Protein AF-A0A537YY82-F1 (afdb_monomer_lite)

Secondary structure (DSSP, 8-state):
-------PPPPPHHHHHHHHHHHHHHHHHHHH-TTTHHHHHHHHHHHHHHHGGG-S-TT-HHHHHHHHHHHHHHHHHHHTTS-----TTTTS--HHHHHHHHTS-HHHHHHHHHHHHHHHHHHHHHHHHHHS--

Str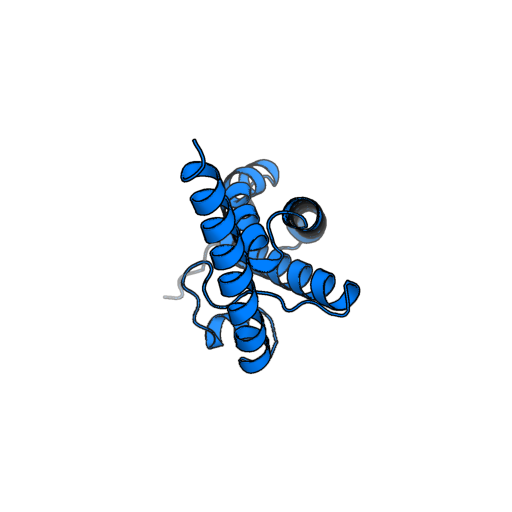ucture (mmCIF, N/CA/C/O backbone):
data_AF-A0A537YY82-F1
#
_entry.id   AF-A0A537YY82-F1
#
loop_
_atom_site.group_PDB
_atom_site.id
_atom_site.type_symbol
_atom_site.label_atom_id
_atom_site.label_alt_id
_atom_site.label_comp_id
_atom_site.label_asym_id
_atom_site.label_entity_id
_atom_site.label_seq_id
_atom_site.pdbx_PDB_ins_code
_atom_site.Cartn_x
_atom_site.Cartn_y
_atom_site.Cartn_z
_atom_site.occupancy
_atom_site.B_iso_or_equiv
_atom_site.auth_seq_id
_atom_site.auth_comp_id
_atom_site.auth_asym_id
_atom_site.auth_atom_id
_atom_site.pdbx_PDB_model_num
ATOM 1 N N . MET A 1 1 ? -5.970 -20.225 30.457 1.00 37.62 1 MET A N 1
ATOM 2 C CA . MET A 1 1 ? -5.758 -18.766 30.550 1.00 37.62 1 MET A CA 1
ATOM 3 C C . MET A 1 1 ? -5.728 -18.236 29.120 1.00 37.62 1 MET A C 1
ATOM 5 O O . MET A 1 1 ? -4.714 -18.376 28.458 1.00 37.62 1 MET A O 1
ATOM 9 N N . VAL A 1 2 ? -6.876 -17.812 28.577 1.00 42.72 2 VAL A N 1
ATOM 10 C CA . VAL A 1 2 ? -6.969 -17.351 27.178 1.00 42.72 2 VAL A CA 1
ATOM 11 C C . VAL A 1 2 ? -6.582 -15.881 27.160 1.00 42.72 2 VAL A C 1
ATOM 13 O O . VAL A 1 2 ? -7.306 -15.045 27.700 1.00 42.72 2 VAL A O 1
ATOM 16 N N . GLU A 1 3 ? -5.419 -15.585 26.591 1.00 40.59 3 GLU A N 1
ATOM 17 C CA . GLU A 1 3 ? -4.951 -14.229 26.339 1.00 40.59 3 GLU A CA 1
ATOM 18 C C . GLU A 1 3 ? -5.965 -13.557 25.403 1.00 40.59 3 GLU A C 1
ATOM 20 O O . GLU A 1 3 ? -6.050 -13.850 24.209 1.00 40.59 3 GLU A O 1
ATOM 25 N N . ARG A 1 4 ? -6.842 -12.717 25.964 1.00 45.03 4 ARG A N 1
ATOM 26 C CA . ARG A 1 4 ? -7.733 -11.878 25.165 1.00 45.03 4 ARG A CA 1
ATOM 27 C C . ARG A 1 4 ? -6.834 -10.940 24.372 1.00 45.03 4 ARG A C 1
ATOM 29 O O . ARG A 1 4 ? -6.349 -9.958 24.926 1.00 45.03 4 ARG A O 1
ATOM 36 N N . VAL A 1 5 ? -6.627 -11.244 23.090 1.00 51.53 5 VAL A N 1
ATOM 37 C CA . VAL A 1 5 ? -6.028 -10.323 22.121 1.00 51.53 5 VAL A CA 1
ATOM 38 C C . VAL A 1 5 ? -6.819 -9.024 22.217 1.00 51.53 5 VAL A C 1
ATOM 40 O O . VAL A 1 5 ? -7.975 -8.945 21.794 1.00 51.53 5 VAL A O 1
ATOM 43 N N . SER A 1 6 ? -6.229 -8.031 22.880 1.00 51.81 6 SER A N 1
ATOM 44 C CA . SER A 1 6 ? -6.802 -6.700 22.997 1.00 51.81 6 SER A CA 1
ATOM 45 C C . SER A 1 6 ? -6.986 -6.189 21.577 1.00 51.81 6 SER A C 1
ATOM 47 O O . SER A 1 6 ? -6.003 -5.946 20.876 1.00 51.81 6 SER A O 1
ATOM 49 N N . ARG A 1 7 ? -8.239 -6.096 21.110 1.00 58.03 7 ARG A N 1
ATOM 50 C CA . ARG A 1 7 ? -8.540 -5.447 19.833 1.00 58.03 7 ARG A CA 1
ATOM 51 C C . ARG A 1 7 ? -8.108 -3.997 19.991 1.00 58.03 7 ARG A C 1
ATOM 53 O O . ARG A 1 7 ? -8.839 -3.197 20.575 1.00 58.03 7 ARG A O 1
ATOM 60 N N . ARG A 1 8 ? -6.897 -3.668 19.530 1.00 70.12 8 ARG A N 1
ATOM 61 C CA . ARG A 1 8 ? -6.442 -2.281 19.482 1.00 70.12 8 ARG A CA 1
ATOM 62 C C . ARG A 1 8 ? -7.487 -1.484 18.711 1.00 70.12 8 ARG A C 1
ATOM 64 O O . ARG A 1 8 ? -7.982 -1.918 17.675 1.00 70.12 8 ARG A O 1
ATOM 71 N N . ARG A 1 9 ? -7.862 -0.330 19.250 1.00 82.88 9 ARG A N 1
ATOM 72 C CA . ARG A 1 9 ? -8.690 0.627 18.522 1.00 82.88 9 ARG A CA 1
ATOM 73 C C . ARG A 1 9 ? -7.866 1.152 17.346 1.00 82.88 9 ARG A C 1
ATOM 75 O O . ARG A 1 9 ? -6.675 1.408 17.513 1.00 82.88 9 ARG A O 1
ATOM 82 N N . LEU A 1 10 ? -8.492 1.301 16.181 1.00 91.81 10 LEU A N 1
ATOM 83 C CA . LEU A 1 10 ? -7.838 1.904 15.022 1.00 91.81 10 LEU A CA 1
ATOM 84 C C . LEU A 1 10 ? -7.342 3.317 15.389 1.00 91.81 10 LEU A C 1
ATOM 86 O O . LEU A 1 10 ? -8.111 4.072 15.999 1.00 91.81 10 LEU A O 1
ATOM 90 N N . PRO A 1 11 ? -6.085 3.678 15.075 1.00 93.94 11 PRO A N 1
ATOM 91 C CA . PRO A 1 11 ? -5.621 5.052 15.233 1.00 93.94 11 PRO A CA 1
ATOM 92 C C . PRO A 1 11 ? -6.370 5.996 14.273 1.00 93.94 11 PRO A C 1
ATOM 94 O O . PRO A 1 11 ? -7.086 5.539 13.384 1.00 93.94 11 PRO A O 1
ATOM 97 N N . PRO A 1 12 ? -6.237 7.325 14.421 1.00 95.81 12 PRO A N 1
ATOM 98 C CA . PRO A 1 12 ? -6.670 8.255 13.382 1.00 95.81 12 PRO A CA 1
ATOM 99 C C . PRO A 1 12 ? -6.038 7.900 12.029 1.00 95.81 12 PRO A C 1
ATOM 101 O O . PRO A 1 12 ? -4.866 7.515 11.973 1.00 95.81 12 PRO A O 1
ATOM 104 N N . PHE A 1 13 ? -6.803 8.041 10.943 1.00 96.56 13 PHE A N 1
ATOM 105 C CA . PHE A 1 13 ? -6.336 7.649 9.612 1.00 96.56 13 PHE A CA 1
ATOM 106 C C . PHE A 1 13 ? -5.085 8.424 9.184 1.00 96.56 13 PHE A C 1
ATOM 108 O O . PHE A 1 13 ? -4.199 7.831 8.581 1.00 96.56 13 PHE A O 1
ATOM 115 N N . GLU A 1 14 ? -4.976 9.708 9.542 1.00 97.31 14 GLU A N 1
ATOM 116 C CA . GLU A 1 14 ? -3.794 10.530 9.242 1.00 97.31 14 GLU A CA 1
ATOM 117 C C . GLU A 1 14 ? -2.518 9.923 9.832 1.00 97.31 14 GLU A C 1
ATOM 119 O O . GLU A 1 14 ? -1.537 9.752 9.116 1.00 97.31 14 GLU A O 1
ATOM 124 N N . ARG A 1 15 ? -2.559 9.483 11.099 1.00 96.75 15 ARG A N 1
ATOM 125 C CA . ARG A 1 15 ? -1.420 8.811 11.742 1.00 96.75 15 ARG A CA 1
ATOM 126 C C . ARG A 1 15 ? -1.058 7.521 11.009 1.00 96.75 15 ARG A C 1
ATOM 128 O O . ARG A 1 15 ? 0.107 7.280 10.714 1.00 96.75 15 ARG A O 1
ATOM 135 N N . PHE A 1 16 ? -2.057 6.700 10.694 1.00 96.62 16 PHE A N 1
ATOM 136 C CA . PHE A 1 16 ? -1.841 5.468 9.938 1.00 96.62 16 PHE A CA 1
ATOM 137 C C . PHE A 1 16 ? -1.232 5.744 8.552 1.00 96.62 16 PHE A C 1
ATOM 139 O O . PHE A 1 16 ? -0.331 5.023 8.123 1.00 96.62 16 PHE A O 1
ATOM 146 N N . LEU A 1 17 ? -1.688 6.791 7.862 1.00 96.88 17 LEU A N 1
ATOM 147 C CA . LEU A 1 17 ? -1.136 7.216 6.581 1.00 96.88 17 LEU A CA 1
ATOM 148 C C . LEU A 1 17 ? 0.321 7.647 6.730 1.00 96.88 17 LEU A C 1
ATOM 150 O O . LEU A 1 17 ? 1.170 7.164 5.984 1.00 96.88 17 LEU A O 1
ATOM 154 N N . GLU A 1 18 ? 0.629 8.508 7.697 1.00 97.19 18 GLU A N 1
ATOM 155 C CA . GLU A 1 18 ? 1.988 8.991 7.951 1.00 97.19 18 GLU A CA 1
ATOM 156 C C . GLU A 1 18 ? 2.963 7.852 8.258 1.00 97.19 18 GLU A C 1
ATOM 158 O O . GLU A 1 18 ? 4.058 7.815 7.695 1.00 97.19 18 GLU A O 1
ATOM 163 N N . GLU A 1 19 ? 2.543 6.887 9.076 1.00 96.19 19 GLU A N 1
ATOM 164 C CA . GLU A 1 19 ? 3.347 5.719 9.444 1.00 96.19 19 GLU A CA 1
ATOM 165 C C . GLU A 1 19 ? 3.629 4.792 8.247 1.00 96.19 19 GLU A C 1
ATOM 167 O O . GLU A 1 19 ? 4.684 4.159 8.187 1.00 96.19 19 GLU A O 1
ATOM 172 N N . ASN A 1 20 ? 2.713 4.706 7.275 1.00 96.12 20 ASN A N 1
ATOM 173 C CA . ASN A 1 20 ? 2.785 3.706 6.203 1.00 96.12 20 ASN A CA 1
ATOM 174 C C . ASN A 1 20 ? 3.151 4.273 4.825 1.00 96.12 20 ASN A C 1
ATOM 176 O O . ASN A 1 20 ? 3.588 3.507 3.963 1.00 96.12 20 ASN A O 1
ATOM 180 N N . ARG A 1 21 ? 3.026 5.590 4.597 1.00 96.56 21 ARG A N 1
ATOM 181 C CA . ARG A 1 21 ? 3.207 6.221 3.274 1.00 96.56 21 ARG A CA 1
ATOM 182 C C . ARG A 1 21 ? 4.520 5.830 2.604 1.00 96.56 21 ARG A C 1
ATOM 184 O O . ARG A 1 21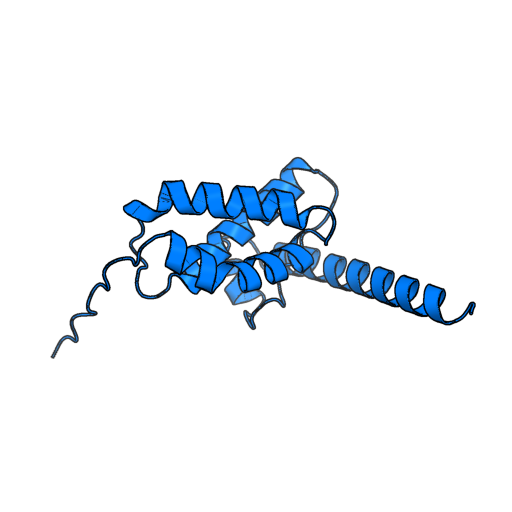 ? 4.521 5.416 1.453 1.00 96.56 21 ARG A O 1
ATOM 191 N N . ALA A 1 22 ? 5.635 5.892 3.328 1.00 92.50 22 ALA A N 1
ATOM 192 C CA . ALA A 1 22 ? 6.952 5.643 2.749 1.00 92.50 22 ALA A CA 1
ATOM 193 C C . ALA A 1 22 ? 7.131 4.168 2.359 1.00 92.50 22 ALA A C 1
ATOM 195 O O . ALA A 1 22 ? 7.715 3.861 1.322 1.00 92.50 22 ALA A O 1
ATOM 196 N N . THR A 1 23 ? 6.609 3.251 3.174 1.00 88.44 23 THR A N 1
ATOM 197 C CA . THR A 1 23 ? 6.679 1.809 2.916 1.00 88.44 23 THR A CA 1
ATOM 198 C C . THR A 1 23 ? 5.796 1.409 1.741 1.00 88.44 23 THR A C 1
ATOM 200 O O . THR A 1 23 ? 6.257 0.692 0.856 1.00 88.44 23 THR A O 1
ATOM 203 N N . VAL A 1 24 ? 4.562 1.917 1.692 1.00 92.19 24 VAL A N 1
ATOM 204 C CA . VAL A 1 24 ? 3.634 1.667 0.582 1.00 92.19 24 VAL A CA 1
ATOM 205 C C . VAL A 1 24 ? 4.169 2.264 -0.715 1.00 92.19 24 VAL A C 1
ATOM 207 O O . VAL A 1 24 ? 4.145 1.592 -1.740 1.00 92.19 24 VAL A O 1
ATOM 210 N N . PHE A 1 25 ? 4.709 3.484 -0.674 1.00 89.50 25 PHE A N 1
ATOM 211 C CA . PHE A 1 25 ? 5.272 4.124 -1.858 1.00 89.50 25 PHE A CA 1
ATOM 212 C C . PHE A 1 25 ? 6.457 3.334 -2.419 1.00 89.50 25 PHE A C 1
ATOM 214 O O . PHE A 1 25 ? 6.426 2.958 -3.584 1.00 89.50 25 PHE A O 1
ATOM 221 N N . ARG A 1 26 ? 7.442 2.959 -1.582 1.00 82.06 26 ARG A N 1
ATOM 222 C CA . ARG A 1 26 ? 8.566 2.103 -2.015 1.00 82.06 26 ARG A CA 1
ATOM 223 C C . ARG A 1 26 ? 8.097 0.765 -2.583 1.00 82.06 26 ARG A C 1
ATOM 225 O O . ARG A 1 26 ? 8.646 0.304 -3.581 1.00 82.06 26 ARG A O 1
ATOM 232 N N . TYR A 1 27 ? 7.095 0.146 -1.954 1.00 82.38 27 TYR A N 1
ATOM 233 C CA . TYR A 1 27 ? 6.485 -1.076 -2.472 1.00 82.38 27 TYR A CA 1
ATOM 234 C C . TYR A 1 27 ? 5.929 -0.850 -3.880 1.00 82.38 27 TYR A C 1
ATOM 236 O O . TYR A 1 27 ? 6.255 -1.600 -4.791 1.00 82.38 27 TYR A O 1
ATOM 244 N N . LEU A 1 28 ? 5.150 0.210 -4.085 1.00 83.88 28 LEU A N 1
ATOM 245 C CA . LEU A 1 28 ? 4.539 0.503 -5.378 1.00 83.88 28 LEU A CA 1
ATOM 246 C C . LEU A 1 28 ? 5.562 0.904 -6.443 1.00 83.88 28 LEU A C 1
ATOM 248 O O . LEU A 1 28 ? 5.448 0.441 -7.571 1.00 83.88 28 LEU A O 1
ATOM 252 N N . THR A 1 29 ? 6.615 1.645 -6.096 1.00 79.88 29 THR A N 1
ATOM 253 C CA . THR A 1 29 ? 7.720 1.951 -7.021 1.00 79.88 29 THR A CA 1
ATOM 254 C C . THR A 1 29 ? 8.322 0.685 -7.619 1.00 79.88 29 THR A C 1
ATOM 256 O O . THR A 1 29 ? 8.557 0.625 -8.823 1.00 79.88 29 THR A O 1
ATOM 259 N N . VAL A 1 30 ? 8.527 -0.351 -6.805 1.00 73.75 30 VAL A N 1
ATOM 260 C CA . VAL A 1 30 ? 9.016 -1.638 -7.309 1.00 73.75 30 VAL A CA 1
ATOM 261 C C . VAL A 1 30 ? 7.889 -2.428 -7.983 1.00 73.75 30 VAL A C 1
ATOM 263 O O . VAL A 1 30 ? 8.144 -3.073 -8.993 1.00 73.75 30 VAL A O 1
ATOM 266 N N . ALA A 1 31 ? 6.653 -2.359 -7.470 1.00 75.81 31 ALA A N 1
ATOM 267 C CA . ALA A 1 31 ? 5.512 -3.157 -7.926 1.00 75.81 31 ALA A CA 1
ATOM 268 C C . ALA A 1 31 ? 4.879 -2.697 -9.257 1.00 75.81 31 ALA A C 1
ATOM 270 O O . ALA A 1 31 ? 4.267 -3.502 -9.963 1.00 75.81 31 ALA A O 1
ATOM 271 N N . VAL A 1 32 ? 4.988 -1.420 -9.613 1.00 75.62 32 VAL A N 1
ATOM 272 C CA . VAL A 1 32 ? 4.412 -0.866 -10.852 1.00 75.62 32 VAL A CA 1
ATOM 273 C C . VAL A 1 32 ? 5.395 0.001 -11.645 1.00 75.62 32 VAL A C 1
ATOM 275 O O . VAL A 1 32 ? 5.124 0.325 -12.795 1.00 75.62 32 VAL A O 1
ATOM 278 N N . GLY A 1 33 ? 6.576 0.294 -11.092 1.00 73.81 33 GLY A N 1
ATOM 279 C CA . GLY A 1 33 ? 7.547 1.218 -11.677 1.00 73.81 33 GLY A CA 1
ATOM 280 C C . GLY A 1 33 ? 7.347 2.648 -11.175 1.00 73.81 33 GLY A C 1
ATOM 281 O O . GLY A 1 33 ? 6.261 3.027 -10.747 1.00 73.81 33 GLY A O 1
ATOM 282 N N . SER A 1 34 ? 8.403 3.462 -11.229 1.00 76.69 34 SER A N 1
ATOM 283 C CA . SER A 1 34 ? 8.393 4.828 -10.681 1.00 76.69 34 SER A CA 1
ATOM 284 C C . SER A 1 34 ? 7.379 5.765 -11.341 1.00 76.69 34 SER A C 1
ATOM 286 O O . SER A 1 34 ? 6.870 6.650 -10.668 1.00 76.69 34 SER A O 1
ATOM 288 N N . ILE A 1 35 ? 7.081 5.566 -12.629 1.00 81.81 35 ILE A N 1
ATOM 289 C CA . ILE A 1 35 ? 6.150 6.412 -13.394 1.00 81.81 35 ILE A CA 1
ATOM 290 C C . ILE A 1 35 ? 4.711 6.234 -12.901 1.00 81.81 35 ILE A C 1
ATOM 292 O O . ILE A 1 35 ? 3.999 7.214 -12.726 1.00 81.81 35 ILE A O 1
ATOM 296 N N . ASP A 1 36 ? 4.304 4.991 -12.645 1.00 83.75 36 A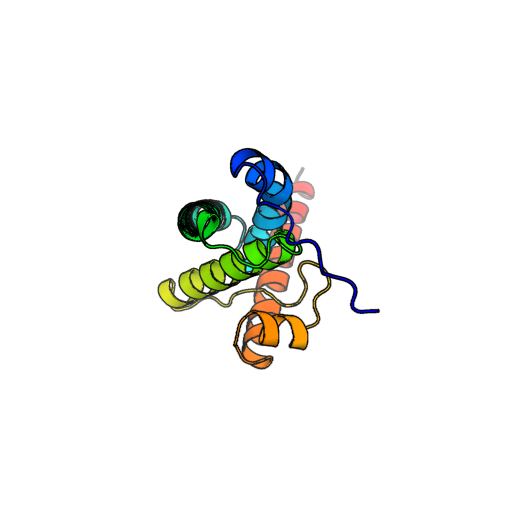SP A N 1
ATOM 297 C CA . ASP A 1 36 ? 2.916 4.661 -12.310 1.00 83.75 36 ASP A CA 1
ATOM 298 C C . ASP A 1 36 ? 2.674 4.626 -10.785 1.00 83.75 36 ASP A C 1
ATOM 300 O O . ASP A 1 36 ? 1.541 4.489 -10.321 1.00 83.75 36 ASP A O 1
ATOM 304 N N . ALA A 1 37 ? 3.736 4.710 -9.974 1.00 85.38 37 ALA A N 1
ATOM 305 C CA . ALA A 1 37 ? 3.660 4.511 -8.528 1.00 85.38 37 ALA A CA 1
ATOM 306 C C . ALA A 1 37 ? 2.803 5.558 -7.810 1.00 85.38 37 ALA A C 1
ATOM 308 O O . ALA A 1 37 ? 2.103 5.198 -6.863 1.00 85.38 37 ALA A O 1
ATOM 309 N N . ASP A 1 38 ? 2.844 6.820 -8.244 1.00 93.38 38 ASP A N 1
ATOM 310 C CA . ASP A 1 38 ? 2.068 7.905 -7.633 1.00 93.38 38 ASP A CA 1
ATOM 311 C C . ASP A 1 38 ? 0.557 7.682 -7.782 1.00 93.38 38 ASP A C 1
ATOM 313 O O . ASP A 1 38 ? -0.182 7.768 -6.797 1.00 93.38 38 ASP A O 1
ATOM 317 N N . ASP A 1 39 ? 0.099 7.310 -8.978 1.00 94.19 39 ASP A N 1
ATOM 318 C CA . ASP A 1 39 ? -1.320 7.058 -9.251 1.00 94.19 39 ASP A CA 1
ATOM 319 C C . ASP A 1 39 ? -1.831 5.871 -8.425 1.00 94.19 39 ASP A C 1
ATOM 321 O O . ASP A 1 39 ? -2.826 5.962 -7.695 1.00 94.19 39 ASP A O 1
ATOM 325 N N . VAL A 1 40 ? -1.086 4.763 -8.444 1.00 94.38 40 VAL A N 1
ATOM 326 C CA . VAL A 1 40 ? -1.449 3.557 -7.688 1.00 94.38 40 VAL A CA 1
ATOM 327 C C . VAL A 1 40 ? -1.373 3.808 -6.176 1.00 94.38 40 VAL A C 1
ATOM 329 O O . VAL A 1 40 ? -2.159 3.241 -5.407 1.00 94.38 40 VAL A O 1
ATOM 332 N N . PHE A 1 41 ? -0.478 4.688 -5.718 1.00 96.62 41 PHE A N 1
ATOM 333 C CA . PHE A 1 41 ? -0.384 5.102 -4.319 1.00 96.62 41 PHE A CA 1
ATOM 334 C C . PHE A 1 41 ? -1.631 5.870 -3.878 1.00 96.62 41 PHE A C 1
ATOM 336 O O . PHE A 1 41 ? -2.220 5.540 -2.841 1.00 96.62 41 PHE A O 1
ATOM 343 N N . GLN A 1 42 ? -2.077 6.840 -4.678 1.00 97.75 42 GLN A N 1
ATOM 344 C CA . GLN A 1 42 ? -3.301 7.592 -4.400 1.00 97.75 42 GLN A CA 1
ATOM 345 C C . GLN A 1 42 ? -4.514 6.662 -4.343 1.00 97.75 42 GLN A C 1
ATOM 347 O O . GLN A 1 42 ? -5.281 6.688 -3.376 1.00 97.75 42 GLN A O 1
ATOM 352 N N . GLU A 1 43 ? -4.657 5.770 -5.323 1.00 97.75 43 GLU A N 1
ATOM 353 C CA . GLU A 1 43 ? -5.734 4.783 -5.332 1.00 97.75 43 GLU A CA 1
ATOM 354 C C . GLU A 1 43 ? -5.718 3.860 -4.110 1.00 97.75 43 GLU A C 1
ATOM 356 O O . GLU A 1 43 ? -6.776 3.507 -3.574 1.00 97.75 43 GLU A O 1
ATOM 361 N N . THR A 1 44 ? -4.523 3.467 -3.668 1.00 97.81 44 THR A N 1
ATOM 362 C CA . THR A 1 44 ? -4.321 2.614 -2.496 1.00 97.81 44 THR A CA 1
ATOM 363 C C . THR A 1 44 ? -4.825 3.301 -1.234 1.00 97.81 44 THR A C 1
ATOM 365 O O . THR A 1 44 ? -5.633 2.720 -0.506 1.00 97.81 44 THR A O 1
ATOM 368 N N . PHE A 1 45 ? -4.413 4.545 -0.979 1.00 98.12 45 PHE A N 1
ATOM 369 C CA . PHE A 1 45 ? -4.833 5.261 0.227 1.00 98.12 45 PHE A CA 1
ATOM 370 C C . PHE A 1 45 ? -6.297 5.709 0.181 1.00 98.12 45 PHE A C 1
ATOM 372 O O . PHE A 1 45 ? -6.958 5.695 1.219 1.00 98.12 45 PHE A O 1
ATOM 379 N N . LEU A 1 46 ? -6.860 5.992 -0.998 1.00 98.38 46 LEU A N 1
ATOM 380 C CA . LEU A 1 46 ? -8.303 6.216 -1.149 1.00 98.38 46 LEU A CA 1
ATOM 381 C C . LEU A 1 46 ? -9.115 4.948 -0.851 1.00 98.38 46 LEU A C 1
ATOM 383 O O . LEU A 1 46 ? -10.148 5.009 -0.178 1.00 98.38 46 LEU A O 1
ATOM 387 N N . ALA A 1 47 ? -8.661 3.786 -1.327 1.00 97.69 47 ALA A N 1
ATOM 388 C CA . ALA A 1 47 ? -9.287 2.507 -1.003 1.00 97.69 47 ALA A CA 1
ATOM 389 C C . ALA A 1 47 ? -9.165 2.188 0.495 1.00 97.69 47 ALA A C 1
ATOM 391 O O . ALA A 1 47 ? -10.146 1.774 1.119 1.00 97.69 47 ALA A O 1
ATOM 392 N N . ALA A 1 48 ? -7.993 2.445 1.081 1.00 97.75 48 ALA A N 1
ATOM 393 C CA . ALA A 1 48 ? -7.755 2.284 2.506 1.00 97.75 48 ALA A CA 1
ATOM 394 C C . ALA A 1 48 ? -8.689 3.173 3.328 1.00 97.75 48 ALA A C 1
ATOM 396 O O . ALA A 1 48 ? -9.387 2.650 4.187 1.00 97.75 48 ALA A O 1
ATOM 397 N N . LEU A 1 49 ? -8.788 4.471 3.022 1.00 97.81 49 LEU A N 1
ATOM 398 C CA . LEU A 1 49 ? -9.657 5.415 3.731 1.00 97.81 49 LEU A CA 1
ATOM 399 C C . LEU A 1 49 ? -11.116 4.937 3.770 1.00 97.81 49 LEU A C 1
ATOM 401 O O . LEU A 1 49 ? -11.749 4.948 4.823 1.00 97.81 49 LEU A O 1
ATOM 405 N N . ARG A 1 50 ? -11.636 4.442 2.639 1.00 97.88 50 ARG A N 1
ATOM 406 C CA . ARG A 1 50 ? -13.010 3.912 2.539 1.00 97.88 50 ARG A CA 1
ATOM 407 C C . ARG A 1 50 ? -13.218 2.622 3.339 1.00 97.88 50 ARG A C 1
ATOM 409 O O . ARG A 1 50 ? -14.312 2.374 3.848 1.00 97.88 50 ARG A O 1
ATOM 416 N N . ALA A 1 51 ? -12.201 1.768 3.414 1.00 96.31 51 ALA A N 1
ATOM 417 C CA . ALA A 1 51 ? -12.271 0.491 4.121 1.00 96.31 51 ALA A CA 1
ATOM 418 C C . ALA A 1 51 ? -11.946 0.613 5.621 1.00 96.31 51 ALA A C 1
ATOM 420 O O . ALA A 1 51 ? -12.385 -0.224 6.411 1.00 96.31 51 ALA A O 1
ATOM 421 N N . TYR A 1 52 ? -11.221 1.663 6.012 1.00 96.06 52 TYR A N 1
ATOM 422 C CA . TYR A 1 52 ? -10.637 1.844 7.337 1.00 96.06 52 TYR A CA 1
ATOM 423 C C . TYR A 1 52 ? -11.635 1.690 8.493 1.00 96.06 52 TYR A C 1
ATOM 425 O O . TYR A 1 52 ? -11.347 0.903 9.392 1.00 96.06 52 TYR A O 1
ATOM 433 N N . PRO A 1 53 ? -12.844 2.296 8.470 1.00 93.75 53 PRO A N 1
ATOM 434 C CA . PRO A 1 53 ? -13.788 2.194 9.590 1.00 93.75 53 PRO A CA 1
ATOM 435 C C . PRO A 1 53 ? -14.274 0.767 9.882 1.00 93.75 53 PRO A C 1
ATOM 437 O O . PRO A 1 53 ? -14.801 0.501 10.958 1.00 93.75 53 PRO A O 1
ATOM 440 N N . ARG A 1 54 ? -14.121 -0.151 8.918 1.00 91.69 54 ARG A N 1
ATOM 441 C CA . ARG A 1 54 ? -14.536 -1.557 9.012 1.00 91.69 54 ARG A CA 1
ATOM 442 C C . ARG A 1 54 ? -13.349 -2.514 9.151 1.00 91.69 54 ARG A C 1
ATOM 444 O O . ARG A 1 54 ? -13.543 -3.725 9.093 1.00 91.69 54 ARG A O 1
ATOM 451 N N . CYS A 1 55 ? -12.129 -1.996 9.301 1.00 90.19 55 CYS A N 1
ATOM 452 C CA . CYS A 1 55 ? -10.936 -2.823 9.413 1.00 90.19 55 CYS A CA 1
ATOM 453 C C . CYS A 1 55 ? -10.953 -3.631 10.720 1.00 90.19 55 CYS A C 1
ATOM 455 O O . CYS A 1 55 ? -11.056 -3.078 11.814 1.00 90.19 55 CYS A O 1
ATOM 457 N N . THR A 1 56 ? -10.833 -4.953 10.599 1.00 86.81 56 THR A N 1
ATOM 458 C CA . THR A 1 56 ? -10.792 -5.889 11.733 1.00 86.81 56 THR A CA 1
ATOM 459 C C . THR A 1 56 ? -9.370 -6.261 12.157 1.00 86.81 56 THR A C 1
ATOM 461 O O . THR A 1 56 ? -9.202 -6.940 13.163 1.00 86.81 56 THR A O 1
ATOM 464 N N . GLU A 1 57 ? -8.355 -5.820 11.410 1.00 84.94 57 GLU A N 1
ATOM 465 C CA . GLU A 1 57 ? -6.934 -6.173 11.572 1.00 84.94 57 GLU A CA 1
ATOM 466 C C . GLU A 1 57 ? -6.138 -5.032 12.223 1.00 84.94 57 GLU A C 1
ATOM 468 O O . GLU A 1 57 ? -5.052 -4.660 11.778 1.00 84.94 57 GLU A O 1
ATOM 473 N N . ALA A 1 58 ? -6.696 -4.426 13.272 1.00 83.62 58 ALA A N 1
ATOM 474 C CA . ALA A 1 58 ? -6.096 -3.265 13.930 1.00 83.62 58 ALA A CA 1
ATOM 475 C C . ALA A 1 58 ? -4.713 -3.546 14.560 1.00 83.62 58 ALA A C 1
ATOM 477 O O . ALA A 1 58 ? -3.959 -2.615 14.834 1.00 83.62 58 ALA A O 1
ATOM 478 N N . ASP A 1 59 ? -4.367 -4.816 14.784 1.00 85.94 59 ASP A N 1
ATOM 479 C CA . ASP A 1 59 ? -3.061 -5.282 15.257 1.00 85.94 59 ASP A CA 1
ATOM 480 C C . ASP A 1 59 ? -2.022 -5.462 14.131 1.00 85.94 59 ASP A C 1
ATOM 482 O O . ASP A 1 59 ? -0.840 -5.642 14.422 1.00 85.94 59 ASP A O 1
ATOM 486 N N . ARG A 1 60 ? -2.439 -5.419 12.855 1.00 87.75 60 ARG A N 1
ATOM 487 C CA . ARG A 1 60 ? -1.603 -5.720 11.672 1.00 87.75 60 ARG A CA 1
ATOM 488 C C . ARG A 1 60 ? -1.874 -4.763 10.505 1.00 87.75 60 ARG A C 1
ATOM 490 O O . ARG A 1 60 ? -1.954 -5.184 9.348 1.00 87.75 60 ARG A O 1
ATOM 497 N N . LEU A 1 61 ? -2.062 -3.476 10.806 1.00 91.94 61 LEU A N 1
ATOM 498 C CA . LEU A 1 61 ? -2.417 -2.456 9.810 1.00 91.94 61 LEU A CA 1
ATOM 499 C C . LEU A 1 61 ? -1.364 -2.285 8.705 1.00 91.94 61 LEU A C 1
ATOM 501 O O . LEU A 1 61 ? -1.731 -2.003 7.565 1.00 91.94 61 LEU A O 1
ATOM 505 N N . ASP A 1 62 ? -0.094 -2.524 9.028 1.00 87.62 62 ASP A N 1
ATOM 506 C CA . ASP A 1 62 ? 1.037 -2.595 8.096 1.00 87.62 62 ASP A CA 1
ATOM 507 C C . ASP A 1 62 ? 0.806 -3.653 7.003 1.00 87.62 62 ASP A C 1
ATOM 509 O O . ASP A 1 62 ? 0.925 -3.389 5.808 1.00 87.62 62 ASP A O 1
ATOM 513 N N . ARG A 1 63 ? 0.391 -4.861 7.393 1.00 88.00 63 ARG A N 1
ATOM 514 C CA . ARG A 1 63 ? 0.097 -5.948 6.448 1.00 88.00 63 ARG A CA 1
ATOM 515 C C . ARG A 1 63 ? -1.209 -5.721 5.708 1.00 88.00 63 ARG A C 1
ATOM 517 O O . ARG A 1 63 ? -1.326 -6.072 4.534 1.00 88.00 63 ARG A O 1
ATOM 524 N N . TRP A 1 64 ? -2.191 -5.136 6.385 1.00 93.69 64 TRP A N 1
ATOM 525 C CA . TRP A 1 64 ? -3.480 -4.819 5.786 1.00 93.69 64 TRP A CA 1
ATOM 526 C C . TRP A 1 64 ? -3.339 -3.828 4.623 1.00 93.69 64 TRP A C 1
ATOM 528 O O . TRP A 1 64 ? -3.873 -4.086 3.542 1.00 93.69 64 TRP A O 1
ATOM 538 N N . ILE A 1 65 ? -2.572 -2.744 4.797 1.00 94.56 65 ILE A N 1
ATOM 539 C CA . ILE A 1 65 ? -2.379 -1.748 3.733 1.00 94.56 65 ILE A CA 1
ATOM 540 C C . ILE A 1 65 ? -1.591 -2.299 2.553 1.00 94.56 65 ILE A C 1
ATOM 542 O O . ILE A 1 65 ? -1.954 -2.047 1.406 1.00 94.56 65 ILE A O 1
ATOM 546 N N . LEU A 1 66 ? -0.569 -3.115 2.814 1.00 87.19 66 LEU A N 1
ATOM 547 C CA . LEU A 1 66 ? 0.207 -3.755 1.756 1.00 87.19 66 LEU A CA 1
ATOM 548 C C . LEU A 1 66 ? -0.657 -4.694 0.921 1.00 87.19 66 LEU A C 1
ATOM 550 O O . LEU A 1 66 ? -0.525 -4.711 -0.294 1.00 87.19 66 LEU A O 1
ATOM 554 N N . ARG A 1 67 ? -1.624 -5.388 1.529 1.00 88.06 67 ARG A N 1
ATOM 555 C CA . ARG A 1 67 ? -2.582 -6.211 0.779 1.00 88.06 67 ARG A CA 1
ATOM 556 C C . ARG A 1 67 ? -3.470 -5.381 -0.149 1.00 88.06 67 ARG A C 1
ATOM 558 O O . ARG A 1 67 ? -3.788 -5.827 -1.251 1.00 88.06 67 ARG A O 1
ATOM 565 N N . ILE A 1 68 ? -3.886 -4.188 0.281 1.00 91.75 68 ILE A N 1
ATOM 566 C CA . ILE A 1 68 ? -4.617 -3.247 -0.583 1.00 91.75 68 ILE A CA 1
ATOM 567 C C . ILE A 1 68 ? -3.703 -2.785 -1.724 1.00 91.75 68 ILE A C 1
ATOM 569 O O . ILE A 1 68 ? -4.106 -2.875 -2.881 1.00 91.75 68 ILE A O 1
ATOM 573 N N . ALA A 1 69 ? -2.470 -2.377 -1.412 1.00 89.69 69 ALA A N 1
ATOM 574 C CA . ALA A 1 69 ? -1.480 -1.933 -2.393 1.00 89.69 69 ALA A CA 1
ATOM 575 C C . ALA A 1 69 ? -1.174 -3.015 -3.443 1.00 89.69 69 ALA A C 1
ATOM 577 O O . ALA A 1 69 ? -1.136 -2.731 -4.637 1.00 89.69 69 ALA A O 1
ATOM 578 N N . SER A 1 70 ? -1.025 -4.278 -3.029 1.00 81.81 70 SER A N 1
ATOM 579 C CA . SER A 1 70 ? -0.813 -5.407 -3.938 1.00 81.81 70 SER A CA 1
ATOM 580 C C . SER A 1 70 ? -1.983 -5.615 -4.891 1.00 81.81 70 SER A C 1
ATOM 582 O O . SER A 1 70 ? -1.767 -5.799 -6.085 1.00 81.81 70 SER A O 1
ATOM 584 N N . ARG A 1 71 ? -3.225 -5.549 -4.394 1.00 84.00 71 ARG A N 1
ATOM 585 C CA . ARG A 1 71 ? -4.418 -5.646 -5.250 1.00 84.00 71 ARG A CA 1
ATOM 586 C C . ARG A 1 71 ? -4.471 -4.501 -6.253 1.00 84.00 71 ARG A C 1
ATOM 588 O O . ARG A 1 71 ? -4.724 -4.750 -7.421 1.00 84.00 71 ARG A O 1
ATOM 595 N N . LYS A 1 72 ? -4.152 -3.279 -5.819 1.00 90.25 72 LYS A N 1
ATOM 596 C CA . LYS A 1 72 ? -4.087 -2.108 -6.697 1.00 90.25 72 LYS A CA 1
ATOM 597 C C . LYS A 1 72 ? -3.008 -2.217 -7.767 1.00 90.25 72 LYS A C 1
ATOM 599 O O . LYS A 1 72 ? -3.296 -1.940 -8.924 1.00 90.25 72 LYS A O 1
ATOM 604 N N . ALA A 1 73 ? -1.827 -2.721 -7.425 1.00 84.06 73 ALA A N 1
ATOM 605 C CA . ALA A 1 73 ? -0.811 -3.050 -8.418 1.00 84.06 73 ALA A CA 1
ATOM 606 C C . ALA A 1 73 ? -1.323 -4.113 -9.412 1.00 84.06 73 ALA A C 1
ATOM 608 O O . ALA A 1 73 ? -1.184 -3.945 -10.618 1.00 84.06 73 ALA A O 1
ATOM 609 N N . ILE A 1 74 ? -1.977 -5.179 -8.934 1.00 76.88 74 ILE A N 1
ATOM 610 C CA . ILE A 1 74 ? -2.591 -6.204 -9.796 1.00 76.88 74 ILE A CA 1
ATOM 611 C C . ILE A 1 74 ? -3.617 -5.627 -10.756 1.00 76.88 74 ILE A C 1
ATOM 613 O O . ILE A 1 74 ? -3.556 -5.914 -11.952 1.00 76.88 74 ILE A O 1
ATOM 617 N N . ASP A 1 75 ? -4.532 -4.815 -10.252 1.00 80.75 75 ASP A N 1
ATOM 618 C CA . ASP A 1 75 ? -5.567 -4.203 -11.069 1.00 80.75 75 ASP A CA 1
ATOM 619 C C . ASP A 1 75 ? -4.965 -3.222 -12.085 1.00 80.75 75 ASP A C 1
ATOM 621 O O . ASP A 1 75 ? -5.371 -3.251 -13.246 1.00 80.75 75 ASP A O 1
ATOM 625 N N . HIS A 1 76 ? -3.933 -2.455 -11.704 1.00 83.19 76 HIS A N 1
ATOM 626 C CA . HIS A 1 76 ? -3.171 -1.590 -12.617 1.00 83.19 76 HIS A CA 1
ATOM 627 C C . HIS A 1 76 ? -2.592 -2.379 -13.794 1.00 83.19 76 HIS A C 1
ATOM 629 O O . HIS A 1 76 ? -2.835 -2.051 -14.952 1.00 83.19 76 HIS A O 1
ATOM 635 N N . HIS A 1 77 ? -1.900 -3.489 -13.526 1.00 71.62 77 HIS A N 1
ATOM 636 C CA . HIS 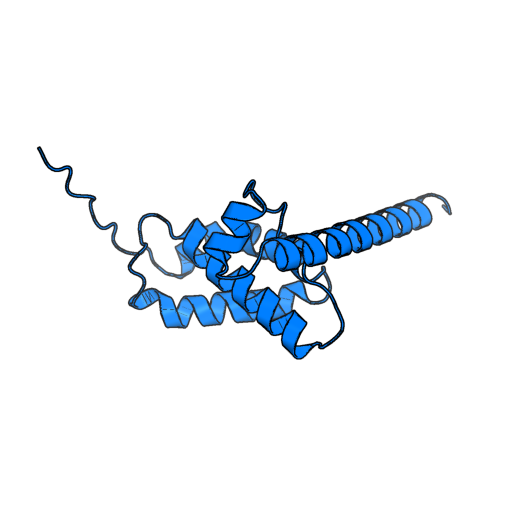A 1 77 ? -1.304 -4.313 -14.586 1.00 71.62 77 HIS A CA 1
ATOM 637 C C . HIS A 1 77 ? -2.337 -5.063 -15.430 1.00 71.62 77 HIS A C 1
ATOM 639 O O . HIS A 1 77 ? -2.132 -5.250 -16.632 1.00 71.62 77 HIS A O 1
ATOM 645 N N . ARG A 1 78 ? -3.464 -5.471 -14.829 1.00 69.69 78 ARG A N 1
ATOM 646 C CA . ARG A 1 78 ? -4.601 -6.061 -15.556 1.00 69.69 78 ARG A CA 1
ATOM 647 C C . ARG A 1 78 ? -5.249 -5.045 -16.494 1.00 69.69 78 ARG A C 1
ATOM 649 O O . ARG A 1 78 ? -5.516 -5.390 -17.641 1.00 69.69 78 ARG A O 1
ATOM 656 N N . GLY A 1 79 ? -5.460 -3.812 -16.032 1.00 67.06 79 GLY A N 1
ATOM 657 C CA . GLY A 1 79 ? -5.980 -2.708 -16.843 1.00 67.06 79 GLY A CA 1
ATOM 658 C C . GLY A 1 79 ? -5.007 -2.271 -17.941 1.00 67.06 79 GLY A C 1
ATOM 659 O O . GLY A 1 79 ? -5.428 -1.995 -19.060 1.00 67.06 79 GLY A O 1
ATOM 660 N N . ALA A 1 80 ? -3.702 -2.303 -17.660 1.00 60.41 80 ALA A N 1
ATOM 661 C CA . ALA A 1 80 ? -2.641 -1.980 -18.613 1.00 60.41 80 ALA A CA 1
ATOM 662 C C . ALA A 1 80 ? -2.362 -3.091 -19.647 1.00 60.41 80 ALA A C 1
ATOM 664 O O . ALA A 1 80 ? -1.561 -2.881 -20.557 1.00 60.41 80 ALA A O 1
ATOM 665 N N . ALA A 1 81 ? -2.981 -4.271 -19.496 1.00 49.53 81 ALA A N 1
ATOM 666 C CA . ALA A 1 81 ? -3.049 -5.380 -20.451 1.00 49.53 81 ALA A CA 1
ATOM 667 C C . ALA A 1 81 ? -1.802 -5.597 -21.341 1.00 49.53 81 ALA A C 1
ATOM 669 O O . ALA A 1 81 ? -1.949 -5.807 -22.547 1.00 49.53 81 ALA A O 1
ATOM 670 N N . ARG A 1 82 ? -0.583 -5.545 -20.761 1.00 49.16 82 ARG A N 1
ATOM 671 C CA . ARG A 1 82 ? 0.684 -6.044 -21.361 1.00 49.16 82 ARG A CA 1
ATOM 672 C C . ARG A 1 82 ? 1.958 -5.942 -20.500 1.00 49.16 82 ARG A C 1
ATOM 674 O O . ARG A 1 82 ? 3.028 -6.273 -21.010 1.00 49.16 82 ARG A O 1
ATOM 681 N N . ARG A 1 83 ? 1.906 -5.515 -19.232 1.00 46.78 83 ARG A N 1
ATOM 682 C CA . ARG A 1 83 ? 3.106 -5.375 -18.380 1.00 46.78 83 ARG A CA 1
ATOM 683 C C . ARG A 1 83 ? 3.026 -6.257 -17.130 1.00 46.78 83 ARG A C 1
ATOM 685 O O . ARG A 1 83 ? 1.971 -6.302 -16.505 1.00 46.78 83 ARG A O 1
ATOM 692 N N . PRO A 1 84 ? 4.090 -7.003 -16.781 1.00 47.78 84 PRO A N 1
ATOM 693 C CA . PRO A 1 84 ? 4.091 -7.807 -15.562 1.00 47.78 84 PRO A CA 1
ATOM 694 C C . PRO A 1 84 ? 4.362 -6.944 -14.320 1.00 47.78 84 PRO A C 1
ATOM 696 O O . PRO A 1 84 ? 5.154 -6.003 -14.368 1.00 47.78 84 PRO A O 1
ATOM 699 N N . ILE A 1 85 ? 3.712 -7.313 -13.213 1.00 50.66 85 ILE A N 1
ATOM 700 C CA . ILE A 1 85 ? 3.856 -6.738 -11.849 1.00 50.66 85 ILE A CA 1
ATOM 701 C C . ILE A 1 85 ? 5.253 -7.033 -11.325 1.00 50.66 85 ILE A C 1
ATOM 703 O O . ILE A 1 85 ? 5.939 -7.747 -12.013 1.00 50.66 85 ILE A O 1
ATOM 707 N N . PRO A 1 86 ? 5.786 -6.491 -10.231 1.00 53.19 86 PRO A N 1
ATOM 708 C CA . PRO A 1 86 ? 6.784 -7.237 -9.419 1.00 53.19 86 PRO A CA 1
ATOM 709 C C . PRO A 1 86 ? 6.427 -7.303 -7.924 1.00 53.19 86 PRO A C 1
ATOM 711 O O . PRO A 1 86 ? 6.414 -6.274 -7.264 1.00 53.19 86 PRO A O 1
ATOM 714 N N . VAL A 1 87 ? 6.167 -8.489 -7.342 1.00 54.44 87 VAL A N 1
ATOM 715 C CA . VAL A 1 87 ? 5.733 -8.570 -5.917 1.00 54.44 87 VAL A CA 1
ATOM 716 C C . VAL A 1 87 ? 6.650 -9.385 -4.986 1.00 54.44 87 VAL A C 1
ATOM 718 O O . VAL A 1 87 ? 6.626 -9.192 -3.775 1.00 54.44 87 VAL A O 1
ATOM 721 N N . ALA A 1 88 ? 7.521 -10.256 -5.503 1.00 55.53 88 ALA A N 1
ATOM 722 C CA . ALA A 1 88 ? 8.121 -11.313 -4.676 1.00 55.53 88 ALA A CA 1
ATOM 723 C C . ALA A 1 88 ? 9.207 -10.906 -3.657 1.00 55.53 88 ALA A C 1
ATOM 725 O O . ALA A 1 88 ? 9.545 -11.736 -2.825 1.00 55.53 88 ALA A O 1
ATOM 726 N N . HIS A 1 89 ? 9.805 -9.709 -3.731 1.00 51.44 89 HIS A N 1
ATOM 727 C CA . HIS A 1 89 ? 10.974 -9.373 -2.888 1.00 51.44 89 HIS A CA 1
ATOM 728 C C . HIS A 1 89 ? 10.766 -8.173 -1.959 1.00 51.44 89 HIS A C 1
ATOM 730 O O . HIS A 1 89 ? 11.652 -7.809 -1.189 1.00 51.44 89 HIS A O 1
ATOM 736 N N . ILE A 1 90 ? 9.611 -7.519 -2.008 1.00 51.22 90 ILE A N 1
ATOM 737 C CA . ILE A 1 90 ? 9.447 -6.272 -1.271 1.00 51.22 90 ILE A CA 1
ATOM 738 C C . ILE A 1 90 ? 8.916 -6.627 0.114 1.00 51.22 90 ILE A C 1
ATOM 740 O O . ILE A 1 90 ? 7.790 -7.098 0.245 1.00 51.22 90 ILE A O 1
ATOM 744 N N . LEU A 1 91 ? 9.737 -6.370 1.139 1.00 52.16 91 LEU A N 1
ATOM 745 C CA . LEU A 1 91 ? 9.424 -6.515 2.572 1.00 52.16 91 LEU A CA 1
ATOM 746 C C . LEU A 1 91 ? 9.599 -7.924 3.173 1.00 52.16 91 LEU A C 1
ATOM 748 O O . LEU A 1 91 ? 9.038 -8.207 4.227 1.00 52.16 91 LEU A O 1
ATOM 752 N N . GLY A 1 92 ? 10.419 -8.784 2.558 1.00 55.19 92 GLY A N 1
ATOM 753 C CA . GLY A 1 92 ? 10.855 -10.051 3.172 1.00 55.19 92 GLY A CA 1
ATOM 754 C C . GLY A 1 92 ? 9.823 -11.183 3.145 1.00 55.19 92 GLY A C 1
ATOM 755 O O . GLY A 1 92 ? 10.015 -12.199 3.807 1.00 55.19 92 GLY A O 1
ATOM 756 N N . PHE A 1 93 ? 8.742 -11.025 2.382 1.00 63.09 93 PHE A N 1
ATOM 757 C CA . PHE A 1 93 ? 7.793 -12.104 2.122 1.00 63.09 93 PHE A CA 1
ATOM 758 C C . PHE A 1 93 ? 8.391 -13.112 1.142 1.00 63.09 93 PHE A C 1
ATOM 760 O O . PHE A 1 93 ? 8.993 -12.725 0.141 1.00 63.09 93 PHE A O 1
ATOM 767 N N . SER A 1 94 ? 8.200 -14.408 1.398 1.00 71.06 94 SER A N 1
ATOM 768 C CA . SER A 1 94 ? 8.482 -15.418 0.379 1.00 71.06 94 SER A CA 1
ATOM 769 C C . SER A 1 94 ? 7.479 -15.306 -0.778 1.00 71.06 94 SER A C 1
ATOM 771 O O . SER A 1 94 ? 6.392 -14.745 -0.630 1.00 71.06 94 SER A O 1
ATOM 773 N N . VAL A 1 95 ? 7.806 -15.885 -1.938 1.00 67.56 95 VAL A N 1
ATOM 774 C CA . VAL A 1 95 ? 6.865 -16.002 -3.071 1.00 67.56 95 VAL A CA 1
ATOM 775 C C . VAL A 1 95 ? 5.551 -16.655 -2.624 1.00 67.56 95 VAL A C 1
ATOM 777 O O . VAL A 1 95 ? 4.482 -16.206 -3.030 1.00 67.56 95 VAL A O 1
ATOM 780 N N . ALA A 1 96 ? 5.636 -17.671 -1.762 1.00 73.69 96 ALA A N 1
ATOM 781 C CA . ALA A 1 96 ? 4.491 -18.388 -1.215 1.00 73.69 96 ALA A CA 1
ATOM 782 C C . ALA A 1 96 ? 3.654 -17.514 -0.269 1.00 73.69 96 ALA A C 1
ATOM 784 O O . ALA A 1 96 ? 2.425 -17.501 -0.367 1.00 73.69 96 ALA A O 1
ATOM 785 N N . ASP A 1 97 ? 4.297 -16.733 0.605 1.00 71.88 97 ASP A N 1
ATOM 786 C CA . ASP A 1 97 ? 3.602 -15.800 1.502 1.00 71.88 97 ASP A CA 1
ATOM 787 C C . ASP A 1 97 ? 2.911 -14.693 0.713 1.00 71.88 97 ASP A C 1
ATOM 789 O O . ASP A 1 97 ? 1.768 -14.340 0.993 1.00 71.88 97 ASP A O 1
ATOM 793 N N . ALA A 1 98 ? 3.587 -14.174 -0.310 1.00 68.62 98 ALA A N 1
ATOM 794 C CA . ALA A 1 98 ? 3.052 -13.166 -1.205 1.00 68.62 98 ALA A CA 1
ATOM 795 C C . ALA A 1 98 ? 1.856 -13.720 -2.002 1.00 68.62 98 ALA A C 1
ATOM 797 O O . ALA A 1 98 ? 0.808 -13.079 -2.053 1.00 68.62 98 ALA A O 1
ATOM 798 N N . ALA A 1 99 ? 1.969 -14.930 -2.557 1.00 70.25 99 ALA A N 1
ATOM 799 C CA . ALA A 1 99 ? 0.889 -15.628 -3.257 1.00 70.25 99 ALA A CA 1
ATOM 800 C C . ALA A 1 99 ? -0.328 -15.854 -2.344 1.00 70.25 99 ALA A C 1
ATOM 802 O O . ALA A 1 99 ? -1.456 -15.499 -2.698 1.00 70.25 99 ALA A O 1
ATOM 803 N N . SER A 1 100 ? -0.082 -16.343 -1.127 1.00 72.81 100 SER A N 1
ATOM 804 C CA . SER A 1 100 ? -1.105 -16.577 -0.103 1.00 72.81 100 SER A CA 1
ATOM 805 C C . SER A 1 100 ? -1.785 -15.280 0.341 1.00 72.81 100 SER A C 1
ATOM 807 O O . SER A 1 100 ? -3.010 -15.215 0.432 1.00 72.81 100 SER A O 1
ATOM 809 N N . LEU A 1 101 ? -1.009 -14.216 0.573 1.00 65.25 101 LEU A N 1
ATOM 810 C CA . LEU A 1 101 ? -1.514 -12.897 0.960 1.00 65.25 101 LEU A CA 1
ATOM 811 C C . LEU A 1 101 ? -2.360 -12.256 -0.150 1.00 65.25 101 LEU A C 1
ATOM 813 O O . LEU A 1 101 ? -3.363 -11.593 0.135 1.00 65.25 101 LEU A O 1
ATOM 817 N N . MET A 1 102 ? -1.949 -12.433 -1.406 1.00 59.44 102 MET A N 1
ATOM 818 C CA . MET A 1 102 ? -2.596 -11.836 -2.574 1.00 59.44 102 MET A CA 1
ATOM 819 C C . MET A 1 102 ? -3.757 -12.662 -3.135 1.00 59.44 102 MET A C 1
ATOM 821 O O . MET A 1 102 ? -4.549 -12.120 -3.906 1.00 59.44 102 MET A O 1
ATOM 825 N N . GLY A 1 103 ? -3.888 -13.937 -2.757 1.00 63.62 103 GLY A N 1
ATOM 826 C CA . GLY A 1 103 ? -4.874 -14.847 -3.342 1.00 63.62 103 GLY A CA 1
ATOM 827 C C . GLY A 1 103 ? -4.587 -15.159 -4.815 1.00 63.62 103 GLY A C 1
ATOM 828 O O . GLY A 1 103 ? -5.515 -15.230 -5.620 1.00 63.62 103 GLY A O 1
ATOM 829 N N . CYS A 1 104 ? -3.309 -15.290 -5.186 1.00 65.12 104 CYS A N 1
ATOM 830 C CA . CYS A 1 104 ? -2.862 -15.638 -6.539 1.00 65.12 104 CYS A CA 1
ATOM 831 C C . CYS A 1 104 ? -1.838 -16.790 -6.515 1.00 65.12 104 CYS A C 1
ATOM 833 O O . CYS A 1 104 ? -1.426 -17.233 -5.449 1.00 65.12 104 CYS A O 1
ATOM 835 N N . THR A 1 105 ? -1.450 -17.312 -7.683 1.00 73.38 105 THR A N 1
ATOM 836 C CA . THR A 1 105 ? -0.468 -18.411 -7.802 1.00 73.38 105 THR A CA 1
ATOM 837 C C . THR A 1 105 ? 0.970 -17.908 -7.676 1.00 73.38 105 THR A C 1
ATOM 839 O O . THR A 1 105 ? 1.280 -16.832 -8.192 1.00 73.38 105 THR A O 1
ATOM 842 N N . GLU A 1 106 ? 1.874 -18.718 -7.124 1.00 71.88 106 GLU A N 1
ATOM 843 C CA . GLU A 1 106 ? 3.309 -18.406 -7.040 1.00 71.88 106 GLU A CA 1
ATOM 844 C C . GLU A 1 106 ? 3.943 -18.078 -8.401 1.00 71.88 106 GLU A C 1
ATOM 846 O O . GLU A 1 106 ? 4.743 -17.149 -8.499 1.00 71.88 106 GLU A O 1
ATOM 851 N N . GLU A 1 107 ? 3.556 -18.769 -9.475 1.00 62.22 107 GLU A N 1
ATOM 852 C CA . GLU A 1 107 ? 4.030 -18.499 -10.839 1.00 62.22 107 GLU A CA 1
ATOM 853 C C . GLU A 1 107 ? 3.698 -17.074 -11.290 1.00 62.22 107 GLU A C 1
ATOM 855 O O . GLU A 1 107 ? 4.541 -16.399 -11.879 1.00 62.22 107 GLU A O 1
ATOM 860 N N . ALA A 1 108 ? 2.504 -16.578 -10.960 1.00 60.41 108 ALA A N 1
ATOM 861 C CA . ALA A 1 108 ? 2.099 -15.205 -11.254 1.00 60.41 108 ALA A CA 1
ATOM 862 C C . ALA A 1 108 ? 2.929 -14.186 -10.452 1.00 60.41 108 ALA A C 1
ATOM 864 O O . ALA A 1 108 ? 3.272 -13.124 -10.975 1.00 60.41 108 ALA A O 1
ATOM 865 N N . VAL A 1 109 ? 3.306 -14.526 -9.214 1.00 67.38 109 VAL A N 1
ATOM 866 C CA . VAL A 1 109 ? 4.193 -13.722 -8.354 1.00 67.38 109 VAL A CA 1
ATOM 867 C C . VAL A 1 109 ? 5.641 -13.716 -8.875 1.00 67.38 109 VAL A C 1
ATOM 869 O O . VAL A 1 109 ? 6.297 -12.673 -8.878 1.00 67.38 109 VAL A O 1
ATOM 872 N N . ARG A 1 110 ? 6.146 -14.854 -9.376 1.00 62.34 110 ARG A N 1
ATOM 873 C CA . ARG A 1 110 ? 7.486 -14.978 -9.986 1.00 62.34 110 ARG A CA 1
ATOM 874 C C . ARG A 1 110 ? 7.577 -14.263 -11.331 1.00 62.34 110 ARG A C 1
ATOM 876 O O . ARG A 1 110 ? 8.495 -13.472 -11.531 1.00 62.34 110 ARG A O 1
ATOM 883 N N . ALA A 1 111 ? 6.623 -14.506 -12.233 1.00 54.16 111 ALA A N 1
ATOM 884 C CA . ALA A 1 111 ? 6.550 -13.861 -13.547 1.00 54.16 111 ALA A CA 1
ATOM 885 C C . ALA A 1 111 ? 6.498 -12.336 -13.425 1.00 54.16 111 ALA A C 1
ATOM 887 O O . ALA A 1 111 ? 7.036 -11.621 -14.272 1.00 54.16 111 ALA A O 1
ATOM 888 N N . SER A 1 112 ? 5.904 -11.856 -12.332 1.00 55.34 112 SER A N 1
ATOM 889 C CA . SER A 1 112 ? 5.991 -10.463 -11.971 1.00 55.34 112 SER A CA 1
ATOM 890 C C . SER A 1 112 ? 7.395 -10.049 -11.469 1.00 55.34 112 SER A C 1
ATOM 892 O O . SER A 1 112 ? 8.054 -9.192 -12.060 1.00 55.34 112 SER A O 1
ATOM 894 N N . ALA A 1 113 ? 7.936 -10.683 -10.427 1.00 59.34 113 ALA A N 1
ATOM 895 C CA . ALA A 1 113 ? 9.240 -10.317 -9.846 1.00 59.34 113 ALA A CA 1
ATOM 896 C C . ALA A 1 113 ? 10.388 -10.069 -10.860 1.00 59.34 113 ALA A C 1
ATOM 898 O O . ALA A 1 113 ? 11.173 -9.133 -10.689 1.00 59.34 113 ALA A O 1
ATOM 899 N N . TYR A 1 114 ? 10.461 -10.857 -11.939 1.00 49.00 114 TYR A N 1
ATOM 900 C CA . TYR A 1 114 ? 11.497 -10.731 -12.974 1.00 49.00 114 TYR A CA 1
ATOM 901 C C . TYR A 1 114 ? 11.503 -9.391 -13.722 1.00 49.00 114 TYR A C 1
ATOM 903 O O . TYR A 1 114 ? 12.560 -8.932 -14.155 1.00 49.00 114 TYR A O 1
ATOM 911 N N . GLN A 1 115 ? 10.353 -8.745 -13.886 1.00 51.84 115 GLN A N 1
ATOM 912 C CA . GLN A 1 115 ? 10.248 -7.539 -14.712 1.00 51.84 115 GLN A CA 1
ATOM 913 C C . GLN A 1 115 ? 10.609 -6.278 -13.933 1.00 51.84 115 GLN A C 1
ATOM 915 O O . GLN A 1 115 ? 11.219 -5.378 -14.498 1.00 51.84 115 GLN A O 1
ATOM 920 N N . GLY A 1 116 ? 10.364 -6.261 -12.621 1.00 54.19 116 GLY A N 1
ATOM 921 C CA . GLY A 1 116 ? 10.814 -5.183 -11.734 1.00 54.19 116 GLY A CA 1
ATOM 922 C C . GLY A 1 116 ? 12.319 -5.131 -11.602 1.00 54.19 116 GLY A C 1
ATOM 923 O O . GLY A 1 116 ? 12.914 -4.069 -11.741 1.00 54.19 116 GLY A O 1
ATOM 924 N N . LEU A 1 117 ? 12.941 -6.299 -11.419 1.00 54.72 117 LEU A N 1
ATOM 925 C CA . LEU A 1 117 ? 14.398 -6.423 -11.420 1.00 54.72 117 LEU A CA 1
ATOM 926 C C . LEU A 1 117 ? 15.001 -5.965 -12.7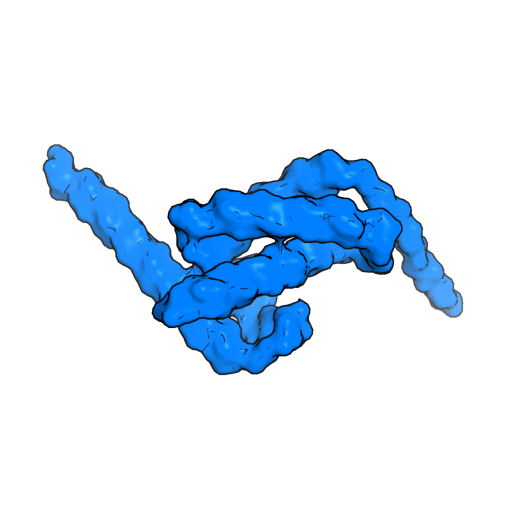52 1.00 54.72 117 LEU A C 1
ATOM 928 O O . LEU A 1 117 ? 16.058 -5.342 -12.759 1.00 54.72 117 LEU A O 1
ATOM 932 N N . ARG A 1 118 ? 14.324 -6.231 -13.877 1.00 50.81 118 ARG A N 1
ATOM 933 C CA . ARG A 1 118 ? 14.763 -5.757 -15.192 1.00 50.81 118 ARG A CA 1
ATOM 934 C C . ARG A 1 118 ? 14.674 -4.235 -15.308 1.00 50.81 118 ARG A C 1
ATOM 936 O O . ARG A 1 118 ? 15.663 -3.622 -15.686 1.00 50.81 118 ARG A O 1
ATOM 943 N N . THR A 1 119 ? 13.545 -3.634 -14.936 1.00 53.84 119 THR A N 1
ATOM 944 C CA . THR A 1 119 ? 13.358 -2.176 -14.985 1.00 53.84 119 THR A CA 1
ATOM 945 C C . THR A 1 119 ? 14.336 -1.446 -14.066 1.00 53.84 119 THR A C 1
ATOM 947 O O . THR A 1 119 ? 14.935 -0.463 -14.492 1.00 53.84 119 THR A O 1
ATOM 950 N N . LEU A 1 120 ? 14.556 -1.943 -12.842 1.00 51.94 120 LEU A N 1
ATOM 951 C CA . LEU A 1 120 ? 15.543 -1.377 -11.915 1.00 51.94 120 LEU A CA 1
ATOM 952 C C . LEU A 1 120 ? 16.955 -1.453 -12.498 1.00 51.94 120 LEU A C 1
ATOM 954 O O . LEU A 1 120 ? 17.669 -0.459 -12.506 1.00 51.94 120 LEU A O 1
ATOM 958 N N . LYS A 1 121 ? 17.331 -2.598 -13.077 1.00 61.38 121 LYS A N 1
ATOM 959 C CA . LYS A 1 121 ? 18.632 -2.757 -13.735 1.00 61.38 121 LYS A CA 1
ATOM 960 C C . LYS A 1 121 ? 18.781 -1.837 -14.952 1.00 61.38 121 LYS A C 1
ATOM 962 O O . LYS A 1 121 ? 19.859 -1.305 -15.188 1.00 61.38 121 LYS A O 1
ATOM 967 N N . GLU A 1 122 ? 17.718 -1.634 -15.728 1.00 61.91 122 GLU A N 1
ATOM 968 C CA . GLU A 1 122 ? 17.695 -0.699 -16.860 1.00 61.91 122 GLU A CA 1
ATOM 969 C C . GLU A 1 122 ? 17.797 0.767 -16.405 1.00 61.91 122 GLU A C 1
ATOM 971 O O . GLU A 1 122 ? 18.461 1.560 -17.071 1.00 61.91 122 GLU A O 1
ATOM 976 N N . GLN A 1 123 ? 17.181 1.128 -15.276 1.00 56.50 123 GLN A N 1
ATOM 977 C CA . GLN A 1 123 ? 17.310 2.453 -14.665 1.00 56.50 123 GLN A CA 1
ATOM 978 C C . GLN A 1 123 ? 18.717 2.682 -14.104 1.00 56.50 123 GLN A C 1
ATOM 980 O O . GLN A 1 123 ? 19.339 3.673 -14.470 1.00 56.50 123 GLN A O 1
ATOM 985 N N . GLU A 1 124 ? 19.273 1.735 -13.343 1.00 62.06 124 GLU A N 1
ATOM 986 C CA . GLU A 1 124 ? 20.659 1.796 -12.854 1.00 62.06 124 GLU A CA 1
ATOM 987 C C . GLU A 1 124 ? 21.670 1.909 -14.003 1.00 62.06 124 GLU A C 1
ATOM 989 O O . GLU A 1 124 ? 22.645 2.656 -13.919 1.00 62.06 124 GLU A O 1
ATOM 994 N N . LEU A 1 125 ? 21.457 1.171 -15.100 1.00 60.22 125 LEU A N 1
ATOM 995 C CA . LEU A 1 125 ? 22.300 1.265 -16.292 1.00 60.22 125 LEU A CA 1
ATOM 996 C C . LEU A 1 125 ? 22.204 2.647 -16.946 1.00 60.22 125 LEU A C 1
ATOM 998 O O . LEU A 1 125 ? 23.230 3.175 -17.368 1.00 60.22 125 LEU A O 1
ATOM 1002 N N . LYS A 1 126 ? 21.007 3.244 -17.012 1.00 62.31 126 LYS A N 1
ATOM 1003 C CA . LYS A 1 126 ? 20.816 4.608 -17.531 1.00 62.31 126 LYS A CA 1
ATOM 1004 C C . LYS A 1 126 ? 21.469 5.654 -16.632 1.00 62.31 126 LYS A C 1
ATOM 1006 O O . LYS A 1 126 ? 22.184 6.497 -17.154 1.00 62.31 126 LYS A O 1
ATOM 1011 N N . GLU A 1 127 ? 21.287 5.562 -15.318 1.00 62.81 127 GLU A N 1
ATOM 1012 C CA . GLU A 1 127 ? 21.889 6.473 -14.334 1.00 62.81 127 GLU A CA 1
ATOM 1013 C C . GLU A 1 127 ? 23.425 6.403 -14.343 1.00 62.81 127 GLU A C 1
ATOM 1015 O O . GLU A 1 127 ? 24.110 7.428 -14.303 1.00 62.81 127 GLU A O 1
ATOM 1020 N N . ARG A 1 128 ? 23.991 5.197 -14.478 1.00 58.41 128 ARG A N 1
ATOM 1021 C CA . ARG A 1 128 ? 25.440 5.008 -14.647 1.00 58.41 128 ARG A CA 1
ATOM 1022 C C . ARG A 1 128 ? 25.930 5.546 -15.987 1.00 58.41 128 ARG A C 1
ATOM 1024 O O . ARG A 1 128 ? 26.955 6.220 -16.024 1.00 58.41 128 ARG A O 1
ATOM 1031 N N . ALA A 1 129 ? 25.197 5.302 -17.073 1.00 64.62 129 ALA A N 1
ATOM 1032 C CA . ALA A 1 129 ? 25.537 5.833 -18.391 1.00 64.62 129 ALA A CA 1
ATOM 1033 C C . ALA A 1 129 ? 25.490 7.371 -18.430 1.00 64.62 129 ALA A C 1
ATOM 1035 O O . ALA A 1 129 ? 26.321 7.981 -19.096 1.00 64.62 129 ALA A O 1
ATOM 1036 N N . THR A 1 130 ? 24.586 8.006 -17.677 1.00 67.44 130 THR A N 1
ATOM 1037 C CA . THR A 1 130 ? 24.542 9.471 -17.542 1.00 67.44 130 THR A CA 1
ATOM 1038 C C . THR A 1 130 ? 25.708 10.052 -16.739 1.00 67.44 130 THR A C 1
ATOM 1040 O O . THR A 1 130 ? 26.056 11.199 -16.972 1.00 67.44 130 THR A O 1
ATOM 1043 N N . TRP A 1 131 ? 26.347 9.275 -15.855 1.00 53.28 131 TRP A N 1
ATOM 1044 C CA . TRP A 1 131 ? 27.518 9.700 -15.066 1.00 53.28 131 TRP A CA 1
ATOM 1045 C C . TRP A 1 131 ? 28.874 9.405 -15.725 1.00 53.28 131 TRP A C 1
ATOM 1047 O O . TRP A 1 131 ? 29.895 9.857 -15.224 1.00 53.28 131 TRP A O 1
ATOM 1057 N N . THR A 1 132 ? 28.913 8.622 -16.811 1.00 58.56 132 THR A N 1
ATOM 1058 C CA . THR A 1 132 ? 30.176 8.260 -17.495 1.00 58.56 132 THR A CA 1
ATOM 1059 C C . THR A 1 132 ? 30.474 9.147 -18.717 1.00 58.56 132 THR A C 1
ATOM 10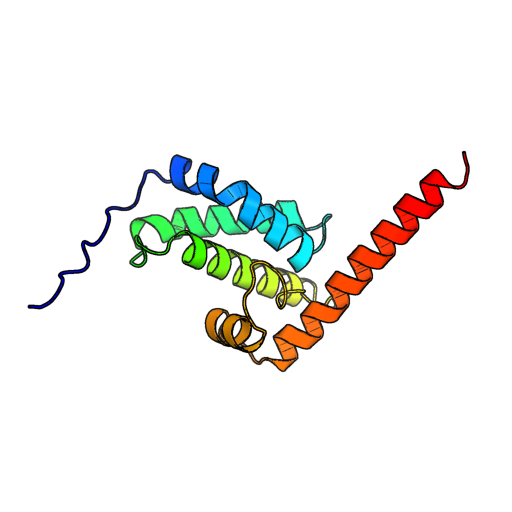61 O O . THR A 1 132 ? 31.479 8.935 -19.387 1.00 58.56 132 THR A O 1
ATOM 1064 N N . ASN A 1 133 ? 29.591 10.100 -19.034 1.00 52.56 133 ASN A N 1
ATOM 1065 C CA . ASN A 1 133 ? 29.687 10.997 -20.195 1.00 52.56 133 ASN A CA 1
ATOM 1066 C C . ASN A 1 133 ? 29.969 12.468 -19.815 1.00 52.56 133 ASN A C 1
ATOM 1068 O O . ASN A 1 133 ? 29.850 13.335 -20.679 1.00 52.56 133 ASN A O 1
ATOM 1072 N N . ASP A 1 134 ? 30.337 12.721 -18.558 1.00 41.91 134 ASP A N 1
ATOM 1073 C CA . ASP A 1 134 ? 30.854 13.994 -18.029 1.00 41.91 134 ASP A CA 1
ATOM 1074 C C . ASP A 1 134 ? 32.296 13.764 -17.537 1.00 41.91 134 ASP A C 1
ATOM 1076 O O . ASP A 1 134 ? 33.153 14.658 -17.724 1.00 41.91 134 ASP A O 1
#

pLDDT: mean 74.29, std 17.57, range [37.62, 98.38]

Sequence (134 aa):
MVERVSRRRLPPFERFLEENRATVFRYLTVAVGSIDADDVFQETFLAALRAYPRCTEADRLDRWILRIASRKAIDHHRGAARRPIPVAHILGFSVADAASLMGCTEEAVRASAYQGLRTLKEQELKERATWTND

Foldseek 3Di:
DDPPPPQDDADPLVVLCVVAVVLLLVQQCLFQNPVCSVVLSVVLSVVCVVCVVVDSPSVPSNLVSVLSSNVSSVVVCVVVPPAQTAHAPRPPHHLVRSCVSNVHDSVSNVSRNVRSVVVVVVVVVVVVVVVVVD

Radius of gyration: 17.0 Å; chains: 1; bounding box: 45×33×52 Å